Protein AF-A0A2D9K504-F1 (afdb_monomer_lite)

Foldseek 3Di:
DDDPPPCDVVNLVPQAFDDDPAKDKDKDFAQDQAKDWDWKQHRVGDTDTDDIDHHGDMDMDIDHPRID

pLDDT: mean 83.09, std 16.97, range [37.47, 98.06]

Radius of gyration: 13.39 Å; chains: 1; bounding box: 31×28×33 Å

Structure (mmCIF, N/CA/C/O backbone):
data_AF-A0A2D9K504-F1
#
_entry.id   AF-A0A2D9K504-F1
#
loop_
_atom_site.group_PDB
_atom_site.id
_atom_site.type_symbol
_atom_site.label_atom_id
_atom_site.label_alt_id
_atom_site.label_comp_id
_atom_site.label_asym_id
_atom_site.label_entity_id
_atom_site.label_seq_id
_atom_site.pdbx_PDB_ins_code
_atom_site.Cartn_x
_atom_site.Cartn_y
_atom_site.Cartn_z
_atom_site.occupancy
_atom_site.B_iso_or_equiv
_atom_site.auth_seq_id
_atom_site.auth_comp_id
_atom_site.auth_asym_id
_atom_site.auth_atom_id
_atom_site.pdbx_PDB_model_num
ATOM 1 N N . MET A 1 1 ? -15.992 -23.293 7.969 1.00 37.47 1 MET A N 1
ATOM 2 C CA . MET A 1 1 ? -15.390 -21.986 8.308 1.00 37.47 1 MET A CA 1
ATOM 3 C C . MET A 1 1 ? -13.901 -22.097 8.023 1.00 37.47 1 MET A C 1
ATOM 5 O O . MET A 1 1 ? -13.214 -22.800 8.747 1.00 37.47 1 MET A O 1
ATOM 9 N N . GLY A 1 2 ? -13.442 -21.569 6.885 1.00 39.53 2 GLY A N 1
ATOM 10 C CA . GLY A 1 2 ? -12.044 -21.679 6.461 1.00 39.53 2 GLY A CA 1
ATOM 11 C C . GLY A 1 2 ? -11.194 -20.664 7.213 1.00 39.53 2 GLY A C 1
ATOM 12 O O . GLY A 1 2 ? -11.391 -19.465 7.044 1.00 39.53 2 GLY A O 1
ATOM 13 N N . SER A 1 3 ? -10.296 -21.145 8.067 1.00 42.06 3 SER A N 1
ATOM 14 C CA . SER A 1 3 ? -9.307 -20.302 8.728 1.00 42.06 3 SER A CA 1
ATOM 15 C C . SER A 1 3 ? -8.272 -19.901 7.682 1.00 42.06 3 SER A C 1
ATOM 17 O O . SER A 1 3 ? -7.535 -20.754 7.193 1.00 42.06 3 SER A O 1
ATOM 19 N N . ALA A 1 4 ? -8.229 -18.623 7.310 1.00 48.06 4 ALA A N 1
ATOM 20 C CA . ALA A 1 4 ? -7.045 -18.077 6.668 1.00 48.06 4 ALA A CA 1
ATOM 21 C C . ALA A 1 4 ? -5.908 -18.219 7.685 1.00 48.06 4 ALA A C 1
ATOM 23 O O . ALA A 1 4 ? -5.962 -17.610 8.754 1.00 48.06 4 ALA A O 1
ATOM 24 N N . SER A 1 5 ? -4.938 -19.092 7.414 1.00 51.72 5 SER A N 1
ATOM 25 C CA . SER A 1 5 ? -3.703 -19.130 8.190 1.00 51.72 5 SER A CA 1
ATOM 26 C C . SER A 1 5 ? -3.093 -17.740 8.095 1.00 51.72 5 SER A C 1
ATOM 28 O O . SER A 1 5 ? -2.688 -17.320 7.013 1.00 51.72 5 SER A O 1
ATOM 30 N N . ALA A 1 6 ? -3.109 -16.997 9.200 1.00 51.06 6 ALA A N 1
ATOM 31 C CA . ALA A 1 6 ? -2.355 -15.765 9.308 1.00 51.06 6 ALA A CA 1
ATOM 32 C C . ALA A 1 6 ? -0.903 -16.139 9.014 1.00 51.06 6 ALA A C 1
ATOM 34 O O . ALA A 1 6 ? -0.313 -16.895 9.787 1.00 51.06 6 ALA A O 1
ATOM 35 N N . ALA A 1 7 ? -0.373 -15.693 7.872 1.00 55.28 7 ALA A N 1
ATOM 36 C CA . ALA A 1 7 ? 1.050 -15.792 7.594 1.00 55.28 7 ALA A CA 1
ATOM 37 C C . ALA A 1 7 ? 1.761 -15.229 8.825 1.00 55.28 7 ALA A C 1
ATOM 39 O O . ALA A 1 7 ? 1.554 -14.074 9.207 1.00 55.28 7 ALA A O 1
ATOM 40 N N . SER A 1 8 ? 2.481 -16.090 9.538 1.00 59.25 8 SER A N 1
ATOM 41 C CA . SER A 1 8 ? 3.224 -15.654 10.706 1.00 59.25 8 SER A CA 1
ATOM 42 C C . SER A 1 8 ? 4.383 -14.815 10.186 1.00 59.25 8 SER A C 1
ATOM 44 O O . SER A 1 8 ? 4.923 -15.118 9.125 1.00 59.25 8 SER A O 1
ATOM 46 N N . CYS A 1 9 ? 4.861 -13.816 10.933 1.00 57.16 9 CYS A N 1
ATOM 47 C CA . CYS A 1 9 ? 6.095 -13.102 10.567 1.00 57.16 9 CYS A CA 1
ATOM 48 C 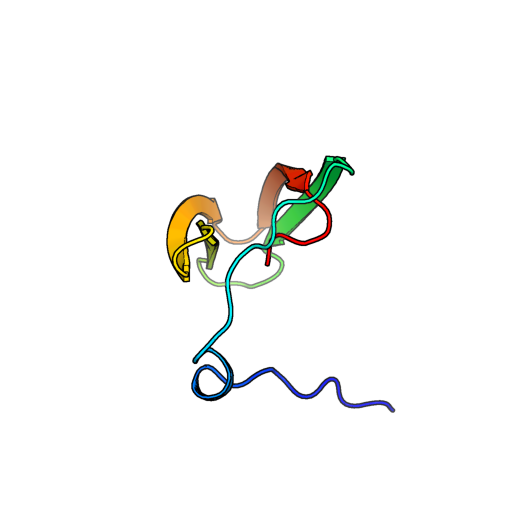C . CYS A 1 9 ? 7.304 -14.051 10.361 1.00 57.16 9 CYS A C 1
ATOM 50 O O . CYS A 1 9 ? 8.337 -13.644 9.842 1.00 57.16 9 CYS A O 1
ATOM 52 N N . ARG A 1 10 ? 7.180 -15.324 10.768 1.00 55.16 10 ARG A N 1
ATOM 53 C CA . ARG A 1 10 ? 8.123 -16.424 10.527 1.00 55.16 10 ARG A CA 1
ATOM 54 C C . ARG A 1 10 ? 8.136 -16.968 9.093 1.00 55.16 10 ARG A C 1
ATOM 56 O O . ARG A 1 10 ? 9.121 -17.600 8.735 1.00 55.16 10 ARG A O 1
ATOM 63 N N . ASP A 1 11 ? 7.102 -16.704 8.296 1.00 56.16 11 ASP A N 1
ATOM 64 C CA . ASP A 1 11 ? 6.987 -17.110 6.885 1.00 56.16 11 ASP A CA 1
ATOM 65 C C . ASP A 1 11 ? 7.526 -16.034 5.916 1.00 56.16 11 ASP A C 1
ATOM 67 O O . ASP A 1 11 ? 7.547 -16.223 4.703 1.00 56.16 11 ASP A O 1
ATOM 71 N N . VAL A 1 12 ? 7.984 -14.898 6.455 1.00 58.31 12 VAL A N 1
ATOM 72 C CA . VAL A 1 12 ? 8.581 -13.774 5.715 1.00 58.31 12 VAL A CA 1
ATOM 73 C C . VAL A 1 12 ? 9.945 -14.081 5.059 1.00 58.31 12 VAL A C 1
ATOM 75 O O . VAL A 1 12 ? 10.260 -13.403 4.079 1.00 58.31 12 VAL A O 1
ATOM 78 N N . PRO A 1 13 ? 10.779 -15.061 5.491 1.00 55.41 13 PRO A N 1
ATOM 79 C CA . PRO A 1 13 ? 12.037 -15.347 4.799 1.00 55.41 13 PRO A CA 1
ATOM 80 C C . PRO A 1 13 ? 11.792 -15.781 3.344 1.00 55.41 13 PRO A C 1
ATOM 82 O O . PRO A 1 13 ? 11.366 -16.901 3.078 1.00 55.41 13 PRO A O 1
ATOM 85 N N . GLY A 1 14 ? 12.074 -14.880 2.399 1.00 69.31 14 GLY A N 1
ATOM 86 C CA . GLY A 1 14 ? 11.884 -15.090 0.960 1.00 69.31 14 GLY A CA 1
ATOM 87 C C . GLY A 1 14 ? 10.697 -14.343 0.341 1.00 69.31 14 GLY A C 1
ATOM 88 O O . GLY A 1 14 ? 10.517 -14.425 -0.876 1.00 69.31 14 GLY A O 1
ATOM 89 N N . LEU A 1 15 ? 9.912 -13.598 1.130 1.00 78.25 15 LEU A N 1
ATOM 90 C CA . LEU A 1 15 ? 8.866 -12.724 0.602 1.00 78.25 15 LEU A CA 1
ATOM 91 C C . LEU A 1 15 ? 9.502 -11.458 0.012 1.00 78.25 15 LEU A C 1
ATOM 93 O O . LEU A 1 15 ? 10.203 -10.719 0.696 1.00 78.25 15 LEU A O 1
ATOM 97 N N . ARG A 1 16 ? 9.256 -11.219 -1.271 1.00 83.69 16 ARG A N 1
ATOM 98 C CA . ARG A 1 16 ? 9.689 -10.027 -2.000 1.00 83.69 16 ARG A CA 1
ATOM 99 C C . ARG A 1 16 ? 8.759 -9.792 -3.173 1.00 83.69 16 ARG A C 1
ATOM 101 O O . ARG A 1 16 ? 8.093 -10.729 -3.631 1.00 83.69 16 ARG A O 1
ATOM 108 N N . SER A 1 17 ? 8.757 -8.577 -3.699 1.00 82.94 17 SER A N 1
ATOM 109 C CA . SER A 1 17 ? 8.081 -8.335 -4.967 1.00 82.94 17 SER A CA 1
ATOM 110 C C . SER A 1 17 ? 8.718 -9.134 -6.094 1.00 82.94 17 SER A C 1
ATOM 112 O O . SER A 1 17 ? 9.928 -9.359 -6.131 1.00 82.94 17 SER A O 1
ATOM 114 N N . GLN A 1 18 ? 7.887 -9.546 -7.043 1.00 83.25 18 GLN A N 1
ATOM 115 C CA . GLN A 1 18 ? 8.340 -9.974 -8.365 1.00 83.25 18 GLN A CA 1
ATOM 116 C C . GLN A 1 18 ? 7.936 -8.895 -9.360 1.00 83.25 18 GLN A C 1
ATOM 118 O O . GLN A 1 18 ? 6.878 -8.286 -9.194 1.00 83.25 18 GLN A O 1
ATOM 123 N N . GLU A 1 19 ? 8.735 -8.655 -10.393 1.00 76.88 19 GLU A N 1
ATOM 124 C CA . GLU A 1 19 ? 8.320 -7.753 -11.466 1.00 76.88 19 GLU A CA 1
ATOM 125 C C . GLU A 1 19 ? 7.078 -8.318 -12.172 1.00 76.88 19 GLU A C 1
ATOM 127 O O . GLU A 1 19 ? 6.999 -9.506 -12.498 1.00 76.88 19 GLU A O 1
ATOM 132 N N . SER A 1 20 ? 6.078 -7.471 -12.414 1.00 76.62 20 SER A N 1
ATOM 133 C CA . SER A 1 20 ? 4.890 -7.837 -13.181 1.00 76.62 20 SER A CA 1
ATOM 134 C C . SER A 1 20 ? 4.484 -6.697 -14.095 1.00 76.62 20 SER A C 1
ATOM 136 O O . SER A 1 20 ? 4.437 -5.548 -13.685 1.00 76.62 20 SER A O 1
ATOM 138 N N . ALA A 1 21 ? 4.121 -7.021 -15.335 1.00 79.31 21 ALA A N 1
ATOM 139 C CA . ALA A 1 21 ? 3.634 -6.042 -16.306 1.00 79.31 21 ALA A CA 1
ATOM 140 C C . ALA A 1 21 ? 2.152 -5.659 -16.104 1.00 79.31 21 ALA A C 1
ATOM 142 O O . ALA A 1 21 ? 1.594 -4.912 -16.904 1.00 79.31 21 ALA A O 1
ATOM 143 N N . ARG A 1 22 ? 1.472 -6.211 -15.086 1.00 87.88 22 ARG A N 1
ATOM 144 C CA . ARG A 1 22 ? 0.043 -5.965 -14.839 1.00 87.88 22 ARG A CA 1
ATOM 145 C C . ARG A 1 22 ? -0.138 -5.033 -13.649 1.00 87.88 22 ARG A C 1
ATOM 147 O O . ARG A 1 22 ? -0.023 -5.479 -12.504 1.00 87.88 22 ARG A O 1
ATOM 154 N N . SER A 1 23 ? -0.452 -3.772 -13.940 1.00 88.12 23 SER A N 1
ATOM 155 C CA . SER A 1 23 ? -0.859 -2.803 -12.928 1.00 88.12 23 SER A CA 1
ATOM 156 C C . SER A 1 23 ? -2.224 -3.165 -12.340 1.00 88.12 23 SER A C 1
ATOM 158 O O . SER A 1 23 ? -3.100 -3.732 -13.002 1.00 88.12 23 SER A O 1
ATOM 160 N N . VAL A 1 24 ? -2.383 -2.870 -11.057 1.00 91.69 24 VAL A N 1
ATOM 161 C CA . VAL A 1 24 ? -3.603 -3.050 -10.277 1.00 91.69 24 VAL A CA 1
ATOM 162 C C . VAL A 1 24 ? -3.755 -1.866 -9.332 1.00 91.69 24 VAL A C 1
ATOM 164 O O . VAL A 1 24 ? -2.772 -1.289 -8.871 1.00 91.69 24 VAL A O 1
ATOM 167 N N . THR A 1 25 ? -4.992 -1.513 -9.001 1.00 94.50 25 THR A N 1
ATOM 168 C CA . THR A 1 25 ? -5.261 -0.505 -7.974 1.00 94.50 25 THR A CA 1
ATOM 169 C C . THR A 1 25 ? -5.728 -1.183 -6.696 1.00 94.50 25 THR A C 1
ATOM 171 O O . THR A 1 25 ? -6.706 -1.930 -6.709 1.00 94.50 25 THR A O 1
ATOM 174 N N . VAL A 1 26 ? -5.058 -0.885 -5.587 1.00 94.12 26 VAL A N 1
ATOM 175 C CA . VAL A 1 26 ? -5.387 -1.395 -4.253 1.00 94.12 26 VAL A CA 1
ATOM 176 C C . VAL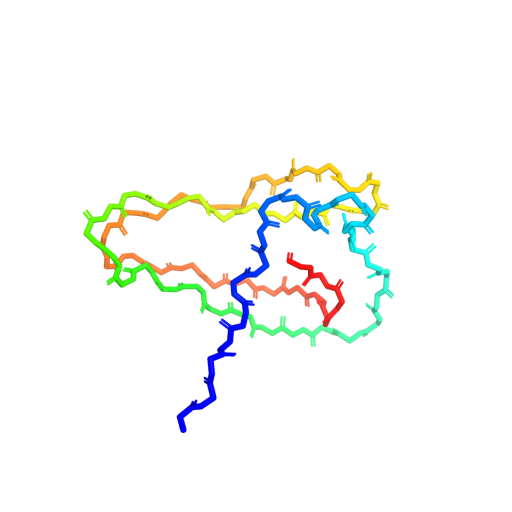 A 1 26 ? -5.836 -0.232 -3.373 1.00 94.12 26 VAL A C 1
ATOM 178 O O . VAL A 1 26 ? -5.334 0.884 -3.483 1.00 94.12 26 VAL A O 1
ATOM 181 N N . THR A 1 27 ? -6.831 -0.469 -2.519 1.00 96.62 27 THR A N 1
ATOM 182 C CA . THR A 1 27 ? -7.248 0.482 -1.480 1.00 96.62 27 THR A CA 1
ATOM 183 C C . THR A 1 27 ? -7.135 -0.195 -0.124 1.00 96.62 27 THR A C 1
ATOM 185 O O . THR A 1 27 ? -7.885 -1.124 0.173 1.00 96.62 27 THR A O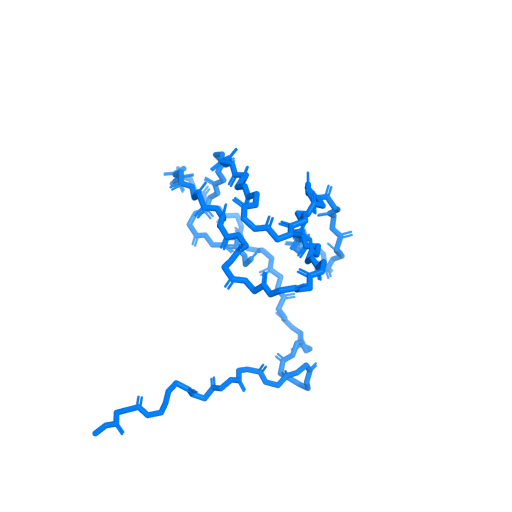 1
ATOM 188 N N . PHE A 1 28 ? -6.199 0.280 0.688 1.00 96.19 28 PHE A N 1
ATOM 189 C CA . PHE A 1 28 ? -6.064 -0.096 2.086 1.00 96.19 28 PHE A CA 1
ATOM 190 C C . PHE A 1 28 ? -7.028 0.740 2.917 1.00 96.19 28 PHE A C 1
ATOM 192 O O . PHE A 1 28 ? -7.125 1.948 2.720 1.00 96.19 28 PHE A O 1
ATOM 199 N N . VAL A 1 29 ? -7.743 0.101 3.839 1.00 97.06 29 VAL A N 1
ATOM 200 C CA . VAL A 1 29 ? -8.653 0.773 4.774 1.00 97.06 29 VAL A CA 1
ATOM 201 C C . VAL A 1 29 ? -8.360 0.241 6.166 1.00 97.06 29 VAL A C 1
ATOM 203 O O . VAL A 1 29 ? -8.562 -0.949 6.425 1.00 97.06 29 VAL A O 1
ATOM 206 N N . ASN A 1 30 ? -7.898 1.107 7.066 1.00 97.19 30 ASN A N 1
ATOM 207 C CA . ASN A 1 30 ? -7.664 0.729 8.448 1.00 97.19 30 ASN A CA 1
ATOM 208 C C . ASN A 1 30 ? -8.997 0.680 9.202 1.00 97.19 30 ASN A C 1
ATOM 210 O O . ASN A 1 30 ? -9.520 1.691 9.658 1.00 97.19 30 ASN A O 1
ATOM 214 N N . ARG A 1 31 ? -9.555 -0.524 9.330 1.00 96.62 31 ARG A N 1
ATOM 215 C CA . ARG A 1 31 ? -10.778 -0.783 10.109 1.00 96.62 31 ARG A CA 1
ATOM 216 C C . ARG A 1 31 ? -10.491 -1.222 11.546 1.00 96.62 31 ARG A C 1
ATOM 218 O O . ARG A 1 31 ? -11.374 -1.770 12.197 1.00 96.62 31 ARG A O 1
ATOM 225 N N . THR A 1 32 ? -9.256 -1.049 12.008 1.00 95.62 32 THR A N 1
ATOM 226 C CA . THR A 1 32 ? -8.862 -1.336 13.390 1.00 95.62 32 THR A CA 1
ATOM 227 C C . THR A 1 32 ? -8.870 -0.054 14.218 1.00 95.62 32 THR A C 1
ATOM 229 O O . THR A 1 32 ? -8.882 1.043 13.664 1.00 95.62 32 THR A O 1
ATOM 232 N N . GLU A 1 33 ? -8.859 -0.191 15.542 1.00 96.44 33 GLU A N 1
ATOM 233 C CA . GLU A 1 33 ? -8.789 0.938 16.484 1.00 96.44 33 GLU A CA 1
ATOM 234 C C . GLU A 1 33 ? -7.349 1.414 16.738 1.00 96.44 33 GLU A C 1
ATOM 236 O O . GLU A 1 33 ? -7.123 2.355 17.493 1.00 96.44 33 GLU A O 1
ATOM 241 N N . GLU A 1 34 ? -6.367 0.790 16.086 1.00 96.50 34 GLU A N 1
ATOM 242 C CA . GLU A 1 34 ? -4.951 1.096 16.246 1.00 96.50 34 GLU A CA 1
ATOM 243 C C . GLU A 1 34 ? -4.345 1.676 14.970 1.00 96.50 34 GLU A C 1
ATOM 245 O O . GLU A 1 34 ? -4.863 1.518 13.865 1.00 96.50 34 GLU A O 1
ATOM 250 N N . TYR A 1 35 ? -3.181 2.297 15.128 1.00 95.81 35 TYR A N 1
ATOM 251 C CA . TYR A 1 35 ? -2.327 2.713 14.025 1.00 95.81 35 TYR A CA 1
ATOM 252 C C . TYR A 1 35 ? -1.818 1.514 13.200 1.00 95.81 35 TYR A C 1
ATOM 254 O O . TYR A 1 35 ? -1.463 0.462 13.752 1.00 95.81 35 TYR A O 1
ATOM 262 N N . ARG A 1 36 ? -1.735 1.686 11.873 1.00 96.81 36 ARG A N 1
ATOM 263 C CA . ARG A 1 36 ? -1.167 0.704 10.932 1.00 96.81 36 ARG A CA 1
ATOM 264 C C . ARG A 1 36 ? -0.217 1.370 9.938 1.00 96.81 36 ARG A C 1
ATOM 266 O O . ARG A 1 36 ? -0.563 2.395 9.356 1.00 96.81 36 ARG A O 1
ATOM 273 N N . SER A 1 37 ? 0.949 0.763 9.713 1.00 95.31 37 SER A N 1
ATOM 274 C CA . SER A 1 37 ? 1.813 1.098 8.577 1.00 95.31 37 SER A CA 1
ATOM 275 C C . SER A 1 37 ? 1.458 0.237 7.367 1.00 95.31 37 SER A C 1
ATOM 277 O O . SER A 1 37 ? 1.027 -0.911 7.502 1.00 95.31 37 SER A O 1
ATOM 279 N N . VAL A 1 38 ? 1.611 0.821 6.183 1.00 94.38 38 VAL A N 1
ATOM 280 C CA . VAL A 1 38 ? 1.564 0.128 4.897 1.00 94.38 38 VAL A CA 1
ATOM 281 C C . VAL A 1 38 ? 2.957 0.237 4.299 1.00 94.38 38 VAL A C 1
ATOM 283 O O . VAL A 1 38 ? 3.379 1.324 3.897 1.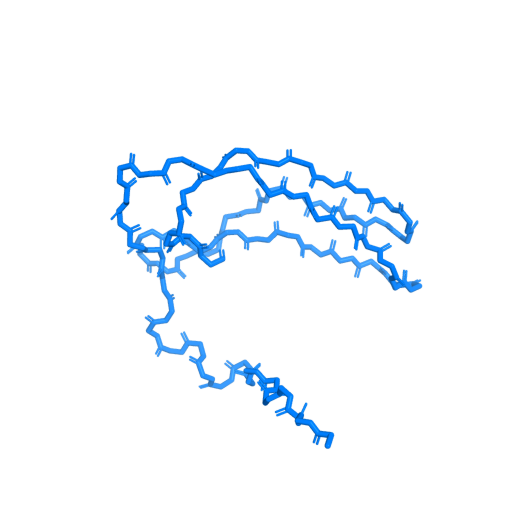00 94.38 38 VAL A O 1
ATOM 286 N N . ASP A 1 39 ? 3.652 -0.892 4.253 1.00 93.69 39 ASP A N 1
ATOM 287 C CA . ASP A 1 39 ? 5.008 -1.011 3.731 1.00 93.69 39 ASP A CA 1
ATOM 288 C C . ASP A 1 39 ? 5.003 -2.013 2.572 1.00 93.69 39 ASP A C 1
ATOM 290 O O . ASP A 1 39 ? 4.429 -3.096 2.674 1.00 93.69 39 ASP A O 1
ATOM 294 N N . TRP A 1 40 ? 5.629 -1.636 1.464 1.00 91.25 40 TRP A N 1
ATOM 295 C CA . TRP A 1 40 ? 5.842 -2.491 0.302 1.00 91.25 40 TRP A CA 1
ATOM 296 C C . TRP A 1 40 ? 7.187 -3.201 0.436 1.00 91.25 40 TRP A C 1
ATOM 298 O O . TRP A 1 40 ? 8.177 -2.549 0.751 1.00 91.25 40 TRP A O 1
ATOM 308 N N . LEU A 1 41 ? 7.266 -4.505 0.168 1.00 90.00 41 LEU A N 1
ATOM 309 C CA . LEU A 1 41 ? 8.568 -5.171 0.052 1.00 90.00 41 LEU A CA 1
ATOM 310 C C . LEU A 1 41 ? 9.078 -5.048 -1.378 1.00 90.00 41 LEU A C 1
ATOM 312 O O . LEU A 1 41 ? 8.458 -5.585 -2.299 1.00 90.00 41 LEU A O 1
ATOM 316 N N . ASP A 1 42 ? 10.214 -4.386 -1.563 1.00 87.56 42 ASP A N 1
ATOM 317 C CA . ASP A 1 42 ? 10.827 -4.226 -2.877 1.00 87.56 42 ASP A CA 1
ATOM 318 C C . ASP A 1 42 ? 11.340 -5.558 -3.468 1.00 87.56 42 ASP A C 1
ATOM 320 O O . ASP A 1 42 ? 11.106 -6.656 -2.945 1.00 87.56 42 ASP A O 1
ATOM 324 N N . PHE A 1 43 ? 12.008 -5.487 -4.621 1.00 86.56 43 PHE A N 1
ATOM 325 C CA . PHE A 1 43 ? 12.535 -6.668 -5.316 1.00 86.56 43 PHE A CA 1
ATOM 326 C C . PHE A 1 43 ? 13.723 -7.329 -4.597 1.00 86.56 43 PHE A C 1
ATOM 328 O O . PHE A 1 43 ? 14.050 -8.481 -4.903 1.00 86.56 43 PHE A O 1
ATOM 335 N N . ASP A 1 44 ? 14.326 -6.641 -3.630 1.00 85.69 44 ASP A N 1
ATOM 336 C CA . ASP A 1 44 ? 15.357 -7.151 -2.726 1.00 85.69 44 ASP A CA 1
ATOM 337 C C . ASP A 1 44 ? 14.763 -7.581 -1.367 1.00 85.69 44 ASP A C 1
ATOM 339 O O . ASP A 1 44 ? 15.481 -8.048 -0.479 1.00 85.69 44 ASP A O 1
ATOM 343 N N . GLY A 1 45 ? 13.438 -7.470 -1.208 1.00 85.62 45 GLY A N 1
ATOM 344 C CA . GLY A 1 45 ? 12.710 -7.795 0.016 1.00 85.62 45 GLY A CA 1
ATOM 345 C C . GLY A 1 45 ? 12.853 -6.743 1.118 1.00 85.62 45 GLY A C 1
ATOM 346 O O . GLY A 1 45 ? 12.525 -7.032 2.269 1.00 85.62 45 GLY A O 1
ATOM 347 N N . GLN A 1 46 ? 13.351 -5.544 0.802 1.00 87.94 46 GLN A N 1
ATOM 348 C CA . GLN A 1 46 ? 13.448 -4.450 1.762 1.00 87.94 46 GLN A CA 1
ATOM 349 C C . GLN A 1 46 ? 12.110 -3.708 1.873 1.00 87.94 46 GLN A C 1
ATOM 351 O O . GLN A 1 46 ? 11.463 -3.444 0.857 1.00 87.94 46 GLN A O 1
ATOM 356 N N . PRO A 1 47 ? 11.674 -3.354 3.093 1.00 89.38 47 PRO A N 1
ATOM 357 C CA . PRO A 1 47 ? 10.451 -2.594 3.286 1.00 89.38 47 PRO A CA 1
ATOM 358 C C . PRO A 1 47 ? 10.628 -1.137 2.843 1.00 89.38 47 PRO A C 1
ATOM 360 O O . PRO A 1 47 ? 11.551 -0.439 3.264 1.00 89.38 47 PRO A O 1
ATOM 363 N N . VAL A 1 48 ? 9.686 -0.663 2.037 1.00 91.19 48 VAL A N 1
ATOM 364 C CA . VAL A 1 48 ? 9.560 0.710 1.556 1.00 91.19 48 VAL A CA 1
ATOM 365 C C . VAL A 1 48 ? 8.227 1.257 2.047 1.00 91.19 48 VAL A C 1
ATOM 367 O O . VAL A 1 48 ? 7.164 0.755 1.682 1.00 91.19 48 VAL A O 1
ATOM 370 N N . SER A 1 49 ? 8.274 2.299 2.871 1.00 93.75 49 SER A N 1
ATOM 371 C CA . SER A 1 49 ? 7.064 2.835 3.492 1.00 93.75 49 SER A CA 1
ATOM 372 C C . SER A 1 49 ? 6.218 3.632 2.506 1.00 93.75 49 SER A C 1
ATOM 374 O O . SER A 1 49 ? 6.726 4.511 1.808 1.00 93.75 49 SER A O 1
ATOM 376 N N . TYR A 1 50 ? 4.926 3.310 2.438 1.00 93.75 50 TYR A N 1
ATOM 377 C CA . TYR A 1 50 ? 3.969 3.960 1.539 1.00 93.75 50 TYR A CA 1
ATOM 378 C C . TYR A 1 50 ? 3.011 4.864 2.303 1.00 93.75 50 TYR A C 1
ATOM 380 O O . TYR A 1 50 ? 2.727 5.977 1.859 1.00 93.75 50 TYR A O 1
ATOM 388 N N . ALA A 1 51 ? 2.482 4.380 3.428 1.00 94.81 51 ALA A N 1
ATOM 389 C CA . ALA A 1 51 ? 1.502 5.129 4.193 1.00 94.81 51 ALA A CA 1
ATOM 390 C C . ALA A 1 51 ? 1.465 4.736 5.669 1.00 94.81 5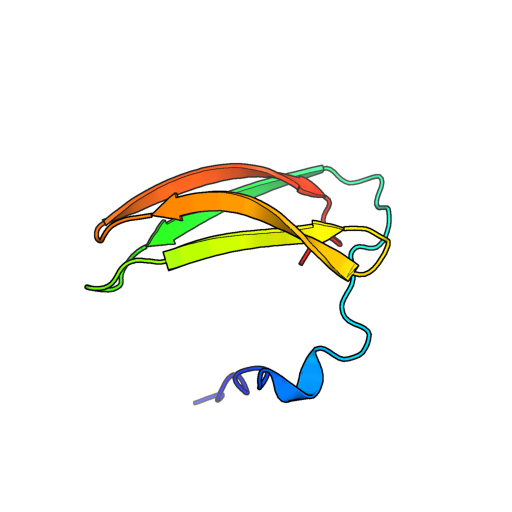1 ALA A C 1
ATOM 392 O O . ALA A 1 51 ? 1.818 3.631 6.079 1.00 94.81 51 ALA A O 1
ATOM 393 N N . SER A 1 52 ? 0.920 5.665 6.437 1.00 96.50 52 SER A N 1
ATOM 394 C CA . SER A 1 52 ? 0.626 5.563 7.855 1.00 96.50 52 SER A CA 1
ATOM 395 C C . SER A 1 52 ? -0.860 5.847 8.024 1.00 96.50 52 SER A C 1
ATOM 397 O O . SER A 1 52 ? -1.313 6.913 7.617 1.00 96.50 52 SER A O 1
ATOM 399 N N . LEU A 1 53 ? -1.622 4.897 8.569 1.00 97.38 53 LEU A N 1
ATOM 400 C CA . LEU A 1 53 ? -3.080 4.982 8.670 1.00 97.38 53 LEU A CA 1
ATOM 401 C C . LEU A 1 53 ? -3.528 4.946 10.131 1.00 97.38 53 LEU A C 1
ATOM 403 O O . LEU A 1 53 ? -3.379 3.929 10.816 1.00 97.38 53 LEU A O 1
ATOM 407 N N . ASN A 1 54 ? -4.150 6.027 10.588 1.00 97.94 54 ASN A N 1
ATOM 408 C CA . ASN A 1 54 ? -4.931 6.058 11.820 1.00 97.94 54 ASN A CA 1
ATOM 409 C C . ASN A 1 54 ? -6.245 5.266 11.656 1.00 97.94 54 ASN A C 1
ATOM 411 O O . ASN A 1 54 ? -6.620 4.900 10.534 1.00 97.94 54 ASN A O 1
ATOM 415 N N . PRO A 1 55 ? -6.963 4.985 12.758 1.00 98.06 55 PRO A N 1
ATOM 416 C CA . PRO A 1 55 ? -8.265 4.328 12.702 1.00 98.06 55 PRO A CA 1
ATOM 417 C C . PRO A 1 55 ? -9.237 5.029 11.747 1.00 98.06 55 PRO A C 1
ATOM 419 O O . PRO A 1 55 ? -9.457 6.235 11.835 1.00 98.06 55 PRO A O 1
ATOM 422 N N . GLY A 1 56 ? -9.825 4.262 10.828 1.00 97.12 56 GLY A N 1
ATOM 423 C CA . GLY A 1 56 ? -10.775 4.748 9.826 1.00 97.12 56 GLY A CA 1
ATOM 424 C C . GLY A 1 56 ? -10.146 5.345 8.562 1.00 97.12 56 GLY A C 1
ATOM 425 O O . GLY A 1 56 ? -10.868 5.550 7.585 1.00 97.12 56 GLY A O 1
ATOM 426 N N . GLU A 1 57 ? -8.833 5.590 8.531 1.00 97.88 57 GLU A N 1
ATOM 427 C CA . GLU A 1 57 ? -8.167 6.147 7.351 1.00 97.88 57 GLU A CA 1
ATOM 428 C C . GLU A 1 57 ? -7.987 5.109 6.236 1.00 97.88 57 GLU A C 1
ATOM 430 O O . GLU A 1 57 ? -7.952 3.892 6.455 1.00 97.88 57 GLU A O 1
ATOM 435 N N . SER A 1 58 ? -7.857 5.605 5.006 1.00 96.62 58 SER A N 1
ATOM 436 C CA . SER A 1 58 ? -7.642 4.776 3.826 1.00 96.62 58 SER A CA 1
ATOM 437 C C . SER A 1 58 ? -6.574 5.352 2.911 1.00 96.62 58 SER A C 1
ATOM 439 O O . SER A 1 58 ? -6.488 6.567 2.749 1.00 96.62 58 SER A O 1
ATOM 441 N N . PHE A 1 59 ? -5.834 4.472 2.244 1.00 96.75 59 PHE A N 1
ATOM 442 C CA . PHE A 1 59 ? -4.820 4.825 1.259 1.00 96.75 59 PHE A CA 1
ATOM 443 C C . PHE A 1 59 ? -5.031 4.024 -0.024 1.00 96.75 59 PHE A C 1
ATOM 445 O O . PHE A 1 59 ? -5.187 2.802 0.003 1.00 96.75 59 PHE A O 1
ATOM 452 N N . ARG A 1 60 ? -5.055 4.722 -1.161 1.00 96.31 60 ARG A N 1
ATOM 453 C CA . ARG A 1 60 ? -5.215 4.128 -2.490 1.00 96.31 60 ARG A CA 1
ATOM 454 C C . ARG A 1 60 ? -3.893 4.209 -3.236 1.00 96.31 60 ARG A C 1
ATOM 456 O O . ARG A 1 60 ? -3.328 5.290 -3.347 1.00 96.31 60 ARG A O 1
ATOM 463 N N . VAL A 1 61 ? -3.457 3.085 -3.793 1.00 94.25 61 VAL A N 1
ATOM 464 C CA . VAL A 1 61 ? -2.199 2.979 -4.531 1.00 94.25 61 VAL A CA 1
ATOM 465 C C . VAL A 1 61 ? -2.387 2.207 -5.828 1.00 94.25 61 VAL A C 1
ATOM 467 O O . VAL A 1 61 ? -3.119 1.217 -5.882 1.00 94.25 61 VAL A O 1
ATOM 470 N N . GLU A 1 62 ? -1.732 2.678 -6.883 1.00 93.12 62 GLU A N 1
ATOM 471 C CA . GLU A 1 62 ? -1.504 1.893 -8.091 1.00 93.12 62 GLU A CA 1
ATOM 472 C C . GLU A 1 62 ? -0.185 1.136 -7.928 1.00 93.12 62 GLU A C 1
ATOM 474 O O . GLU A 1 62 ? 0.849 1.722 -7.622 1.00 93.12 62 GLU A O 1
ATOM 479 N N . THR A 1 63 ? -0.245 -0.182 -8.061 1.00 89.94 63 THR A N 1
ATOM 480 C CA . THR A 1 63 ? 0.880 -1.097 -7.851 1.00 89.94 63 THR A CA 1
ATOM 481 C C . THR A 1 63 ? 0.790 -2.242 -8.861 1.00 89.94 63 THR A C 1
ATOM 483 O O . THR A 1 63 ? -0.000 -2.175 -9.804 1.00 89.94 63 THR A O 1
ATOM 486 N N . TYR A 1 64 ? 1.569 -3.3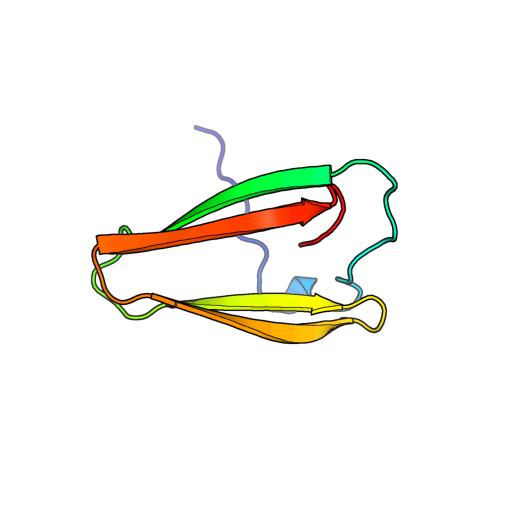08 -8.694 1.00 90.69 64 TYR A N 1
ATOM 487 C CA . TYR A 1 64 ? 1.569 -4.462 -9.591 1.00 90.69 64 TYR A CA 1
ATOM 488 C C . TYR A 1 64 ? 1.100 -5.734 -8.884 1.00 90.69 64 TYR A C 1
ATOM 490 O O . TYR A 1 64 ? 1.243 -5.889 -7.675 1.00 90.69 64 TYR A O 1
ATOM 498 N N . ARG A 1 65 ? 0.525 -6.674 -9.646 1.00 85.62 65 ARG A N 1
ATOM 499 C CA . ARG A 1 65 ? -0.158 -7.875 -9.112 1.00 85.62 65 ARG A CA 1
ATOM 500 C C . ARG A 1 65 ? 0.694 -8.741 -8.166 1.00 85.62 65 ARG A C 1
ATOM 502 O O . ARG A 1 65 ? 0.141 -9.495 -7.374 1.00 85.62 65 ARG A O 1
ATOM 509 N N . THR A 1 66 ? 2.011 -8.704 -8.307 1.00 86.12 66 THR A N 1
ATOM 510 C CA . THR A 1 66 ? 2.978 -9.531 -7.566 1.00 86.12 66 THR A CA 1
ATOM 511 C C . THR A 1 66 ? 3.681 -8.771 -6.446 1.00 86.12 66 THR A C 1
ATOM 513 O O . THR A 1 66 ? 4.643 -9.290 -5.882 1.00 86.12 66 THR A O 1
ATOM 516 N N . HIS A 1 67 ? 3.233 -7.551 -6.148 1.00 84.75 67 HIS A N 1
ATOM 517 C CA . HIS A 1 67 ? 3.711 -6.791 -5.004 1.00 84.75 67 HIS A CA 1
ATOM 518 C C . HIS A 1 67 ? 2.943 -7.250 -3.753 1.00 84.75 67 HIS A C 1
ATOM 520 O O . HIS A 1 67 ? 1.707 -7.245 -3.791 1.00 84.75 67 HIS A O 1
ATOM 526 N N . PRO A 1 68 ? 3.644 -7.703 -2.699 1.00 72.38 68 PRO A N 1
ATOM 527 C CA . PRO A 1 68 ? 3.045 -8.021 -1.412 1.00 72.38 68 PRO A CA 1
ATOM 528 C C . PRO A 1 68 ? 2.709 -6.755 -0.616 1.00 72.38 68 PRO A C 1
ATOM 530 O O . PRO A 1 68 ? 3.413 -5.730 -0.793 1.00 72.38 68 PRO A O 1
#

Sequence (68 aa):
MGSASAASCRDVPGLRSQESARSVTVTFVNRTEEYRSVDWLDFDGQPVSYASLNPGESFRVETYRTHP

Secondary structure (DSSP, 8-state):
--------GGG-TT------S-EEEEEEE--SSS-EEEEEE-TTS-EEEEEEE-TT-EEEEEEETT--